Protein AF-A0A951EGE4-F1 (afdb_monomer_lite)

Structure (mmCIF, N/CA/C/O backbone):
data_AF-A0A951EGE4-F1
#
_entry.id   AF-A0A951EGE4-F1
#
loop_
_atom_site.group_PDB
_atom_site.id
_atom_site.type_symbol
_atom_site.label_atom_id
_atom_site.label_alt_id
_atom_site.label_comp_id
_atom_site.label_asym_id
_atom_site.label_entity_id
_atom_site.label_seq_id
_atom_site.pdbx_PDB_ins_code
_atom_site.Cartn_x
_atom_site.Cartn_y
_atom_site.Cartn_z
_atom_site.occupancy
_atom_site.B_iso_or_equiv
_atom_site.auth_seq_id
_atom_site.auth_comp_id
_atom_site.auth_asym_id
_atom_site.auth_atom_id
_atom_site.pdbx_PDB_model_num
ATOM 1 N N . MET A 1 1 ? -64.975 9.546 28.484 1.00 44.16 1 MET A N 1
ATOM 2 C CA . MET A 1 1 ? -63.840 8.674 28.117 1.00 44.16 1 MET A CA 1
ATOM 3 C C . MET A 1 1 ? -62.606 9.523 28.303 1.00 44.16 1 MET A C 1
ATOM 5 O O . MET A 1 1 ? -62.262 10.285 27.409 1.00 44.16 1 MET A O 1
ATOM 9 N N . ASP A 1 2 ? -62.050 9.488 29.508 1.00 43.28 2 ASP A N 1
ATOM 10 C CA . ASP A 1 2 ? -60.919 10.325 29.892 1.00 43.28 2 ASP A CA 1
ATOM 11 C C . ASP A 1 2 ? -59.629 9.651 29.428 1.00 43.28 2 ASP A C 1
ATOM 13 O O . ASP A 1 2 ? -59.314 8.528 29.822 1.00 43.28 2 ASP A O 1
ATOM 17 N N . PHE A 1 3 ? -58.932 10.312 28.507 1.00 53.84 3 PHE A N 1
ATOM 18 C CA . PHE A 1 3 ? -57.600 9.916 28.072 1.00 53.84 3 PHE A CA 1
ATOM 19 C C . PHE A 1 3 ? -56.605 10.414 29.121 1.00 53.84 3 PHE A C 1
ATOM 21 O O . PHE A 1 3 ? -56.273 11.599 29.160 1.00 53.84 3 PHE A O 1
ATOM 28 N N . ASP A 1 4 ? -56.161 9.504 29.985 1.00 55.12 4 ASP A N 1
ATOM 29 C CA . ASP A 1 4 ? -55.138 9.768 30.991 1.00 55.12 4 ASP A CA 1
ATOM 30 C C . ASP A 1 4 ? -53.777 9.877 30.282 1.00 55.12 4 ASP A C 1
ATOM 32 O O . ASP A 1 4 ? -53.119 8.886 29.952 1.00 55.12 4 ASP A O 1
ATOM 36 N N . GLY A 1 5 ? -53.414 11.111 29.927 1.00 56.88 5 GLY A N 1
ATOM 37 C CA . GLY A 1 5 ? -52.179 11.484 29.241 1.00 56.88 5 GLY A CA 1
ATOM 38 C C . GLY A 1 5 ? -50.963 11.365 30.153 1.00 56.88 5 GLY A C 1
ATOM 39 O O . GLY A 1 5 ? -50.268 12.351 30.393 1.00 56.88 5 GLY A O 1
ATOM 40 N N . GLY A 1 6 ? -50.703 10.159 30.659 1.00 51.31 6 GLY A N 1
ATOM 41 C CA . GLY A 1 6 ? -49.469 9.806 31.343 1.00 51.31 6 GLY A CA 1
ATOM 42 C C . GLY A 1 6 ? -48.305 9.939 30.371 1.00 51.31 6 GLY A C 1
ATOM 43 O O . GLY A 1 6 ? -47.960 8.993 29.666 1.00 51.31 6 GLY A O 1
ATOM 44 N N . GLY A 1 7 ? -47.731 11.141 30.301 1.00 57.81 7 GLY A N 1
ATOM 45 C CA . GLY A 1 7 ? -46.524 11.435 29.547 1.00 57.81 7 GLY A CA 1
ATOM 46 C C . GLY A 1 7 ? -45.389 10.574 30.076 1.00 57.81 7 GLY A C 1
ATOM 47 O O . GLY A 1 7 ? -44.695 10.957 31.014 1.00 57.81 7 GLY A O 1
ATOM 48 N N . ALA A 1 8 ? -45.217 9.393 29.485 1.00 61.75 8 ALA A N 1
ATOM 49 C CA . ALA A 1 8 ? -44.049 8.563 29.683 1.00 61.75 8 ALA A CA 1
ATOM 50 C C . ALA A 1 8 ? -42.847 9.366 29.181 1.00 61.75 8 ALA A C 1
ATOM 52 O O . ALA A 1 8 ? -42.551 9.405 27.987 1.00 61.75 8 ALA A O 1
ATOM 53 N N . VAL A 1 9 ? -42.192 10.076 30.100 1.00 65.88 9 VAL A N 1
ATOM 54 C CA . VAL A 1 9 ? -40.914 10.734 29.856 1.00 65.88 9 VAL A CA 1
ATOM 55 C C . VAL A 1 9 ? -39.929 9.613 29.564 1.00 65.88 9 VAL A C 1
ATOM 57 O O . VAL A 1 9 ? -39.403 8.979 30.476 1.00 65.88 9 VAL A O 1
ATOM 60 N N . ILE A 1 10 ? -39.738 9.311 28.279 1.00 66.81 10 ILE A N 1
ATOM 61 C CA . ILE A 1 10 ? -38.720 8.370 27.824 1.00 66.81 10 ILE A CA 1
ATOM 62 C C . ILE A 1 10 ? -37.392 8.950 28.303 1.00 66.81 10 ILE A C 1
ATOM 64 O O . ILE A 1 10 ? -36.941 9.986 27.807 1.00 66.81 10 ILE A O 1
ATOM 68 N N . ALA A 1 11 ? -36.814 8.329 29.331 1.00 68.56 11 ALA A N 1
ATOM 69 C CA . ALA A 1 11 ? -35.536 8.741 29.879 1.00 68.56 11 ALA A CA 1
ATOM 70 C C . ALA A 1 11 ? -34.526 8.801 28.730 1.00 68.56 11 ALA A C 1
ATOM 72 O O . ALA A 1 11 ? -34.364 7.835 27.981 1.00 68.56 11 ALA A O 1
ATOM 73 N N . ARG A 1 12 ? -33.882 9.961 28.560 1.00 64.62 12 ARG A N 1
ATOM 74 C CA . ARG A 1 12 ? -32.839 10.139 27.549 1.00 64.62 12 ARG A CA 1
ATOM 75 C C . ARG A 1 12 ? -31.788 9.048 27.792 1.00 64.62 12 ARG A C 1
ATOM 77 O O . ARG A 1 12 ? -31.286 8.980 28.918 1.00 64.62 12 ARG A O 1
ATOM 84 N N . PRO A 1 13 ? -31.466 8.195 26.804 1.00 66.62 13 PRO A N 1
ATOM 85 C CA . PRO A 1 13 ? -30.434 7.188 26.992 1.00 66.62 13 PRO A CA 1
ATOM 86 C C . PRO A 1 13 ? -29.142 7.910 27.380 1.00 66.62 13 PRO A C 1
ATOM 88 O O . PRO A 1 13 ? -28.719 8.844 26.694 1.00 66.62 13 PRO A O 1
ATOM 91 N N . GLN A 1 14 ? -28.559 7.539 28.521 1.00 60.72 14 GLN A N 1
ATOM 92 C CA . GLN A 1 14 ? -27.272 8.081 28.935 1.00 60.72 14 GLN A CA 1
ATOM 93 C C . GLN A 1 14 ? -26.228 7.616 27.924 1.00 60.72 14 GLN A C 1
ATOM 95 O O . GLN A 1 14 ? -25.870 6.442 27.882 1.00 60.72 14 GLN A O 1
ATOM 100 N N . SER A 1 15 ? -25.754 8.534 27.087 1.00 65.62 15 SER A N 1
ATOM 101 C CA . SER A 1 15 ? -24.612 8.282 26.220 1.00 65.62 15 SER A CA 1
ATOM 102 C C . SER A 1 15 ? -23.357 8.273 27.091 1.00 65.62 15 SER A C 1
ATOM 104 O O . SER A 1 15 ? -22.729 9.313 27.300 1.00 65.62 15 SER A O 1
ATOM 106 N N . SER A 1 16 ? -23.003 7.119 27.652 1.00 61.69 16 SER A N 1
ATOM 107 C CA . SER A 1 16 ? -21.675 6.934 28.227 1.00 61.69 16 SER A CA 1
ATOM 108 C C . SER A 1 16 ? -20.682 6.906 27.069 1.00 61.69 16 SER A C 1
ATOM 110 O O . SER A 1 16 ? -20.524 5.887 26.399 1.00 61.69 16 SER A O 1
ATOM 112 N N . ILE A 1 17 ? -20.053 8.047 26.789 1.00 60.38 17 ILE A N 1
ATOM 113 C CA . ILE A 1 17 ? -18.911 8.110 25.879 1.00 60.38 17 ILE A CA 1
ATOM 114 C C . ILE A 1 17 ? -17.778 7.369 26.587 1.00 60.38 17 ILE A C 1
ATOM 116 O O . ILE A 1 17 ? -17.170 7.886 27.523 1.00 60.38 17 ILE A O 1
ATOM 120 N N . ILE A 1 18 ? -17.551 6.119 26.188 1.00 59.47 18 ILE A N 1
ATOM 121 C CA . ILE A 1 18 ? -16.441 5.312 26.686 1.00 59.47 18 ILE A CA 1
ATOM 122 C C . ILE A 1 18 ? -15.167 5.888 26.060 1.00 59.47 18 ILE A C 1
ATOM 124 O O . ILE A 1 18 ? -14.819 5.575 24.923 1.00 59.47 18 ILE A O 1
ATOM 128 N N . CYS A 1 19 ? -14.487 6.767 26.797 1.00 59.88 19 CYS A N 1
ATOM 129 C CA . CYS A 1 19 ? -13.221 7.373 26.373 1.00 59.88 19 CYS A CA 1
ATOM 130 C C . CYS A 1 19 ? -12.068 6.355 26.274 1.00 59.88 19 CYS A C 1
ATOM 132 O O . CYS A 1 19 ? -11.090 6.621 25.583 1.00 59.88 19 CYS A O 1
ATOM 134 N N . ASP A 1 20 ? -12.217 5.181 26.895 1.00 58.38 20 ASP A N 1
ATOM 135 C CA . ASP A 1 20 ? -11.245 4.079 26.884 1.00 58.38 20 ASP A CA 1
ATOM 136 C C . ASP A 1 20 ? -11.597 2.984 25.868 1.00 58.38 20 ASP A C 1
ATOM 138 O O . ASP A 1 20 ? -11.274 1.808 26.061 1.00 58.38 20 ASP A O 1
ATOM 142 N N . ALA A 1 21 ? -12.292 3.337 24.779 1.00 62.84 21 ALA A N 1
ATOM 143 C CA . ALA A 1 21 ? -12.515 2.393 23.693 1.00 62.84 21 ALA A CA 1
ATOM 144 C C . ALA A 1 21 ? -11.155 1.786 23.283 1.00 62.84 21 ALA A C 1
ATOM 146 O O . ALA A 1 21 ? -10.182 2.533 23.154 1.00 62.84 21 ALA A O 1
ATOM 147 N N . PRO A 1 22 ? -11.038 0.456 23.109 1.00 69.12 22 PRO A N 1
ATOM 148 C CA . PRO A 1 22 ? -9.770 -0.208 22.819 1.00 69.12 22 PRO A CA 1
ATOM 149 C C . PRO A 1 22 ? -9.285 0.161 21.410 1.00 69.12 22 PRO A C 1
ATOM 151 O O . PRO A 1 22 ? -9.468 -0.561 20.430 1.00 69.12 22 PRO A O 1
ATOM 154 N N . VAL A 1 23 ? -8.667 1.334 21.300 1.00 77.19 23 VAL A N 1
ATOM 155 C CA . VAL A 1 23 ? -8.081 1.854 20.075 1.00 77.19 23 VAL A CA 1
ATOM 156 C C . VAL A 1 23 ? -6.741 1.157 19.878 1.00 77.19 23 VAL A C 1
ATOM 158 O O . VAL A 1 23 ? -5.834 1.288 20.696 1.00 77.19 23 VAL A O 1
ATOM 161 N N . ALA A 1 24 ? -6.604 0.417 18.774 1.00 84.31 24 ALA A N 1
ATOM 162 C CA . ALA A 1 24 ? -5.368 -0.297 18.460 1.00 84.31 24 ALA A CA 1
ATOM 163 C C . ALA A 1 24 ? -4.137 0.630 18.580 1.00 84.31 24 ALA A C 1
ATOM 165 O O . ALA A 1 24 ? -4.131 1.684 17.925 1.00 84.31 24 ALA A O 1
ATOM 166 N N . PRO A 1 25 ? -3.098 0.254 19.353 1.00 87.69 25 PRO A N 1
ATOM 167 C CA . PRO A 1 25 ? -1.905 1.073 19.534 1.00 87.69 25 PRO A CA 1
ATOM 168 C C . PRO A 1 25 ? -1.186 1.292 18.201 1.00 87.69 25 PRO A C 1
ATOM 170 O O . PRO A 1 25 ? -1.184 0.424 17.324 1.00 87.69 25 PRO A O 1
ATOM 173 N N . VAL A 1 26 ? -0.527 2.447 18.058 1.00 90.38 26 VAL A N 1
ATOM 174 C CA . VAL A 1 26 ? 0.147 2.869 16.813 1.00 90.38 26 VAL A CA 1
ATOM 175 C C . VAL A 1 26 ? 1.102 1.796 16.282 1.00 90.38 26 VAL A C 1
ATOM 177 O O . VAL A 1 26 ? 1.126 1.540 15.081 1.00 90.38 26 VAL A O 1
ATOM 180 N N . ARG A 1 27 ? 1.819 1.100 17.173 1.00 90.94 27 ARG A N 1
ATOM 181 C CA . ARG A 1 27 ? 2.740 0.013 16.813 1.00 90.94 27 ARG A CA 1
ATOM 182 C C . ARG A 1 27 ? 2.061 -1.090 15.991 1.00 90.94 27 ARG A C 1
ATOM 184 O O . ARG A 1 27 ? 2.568 -1.442 14.933 1.00 90.94 27 ARG A O 1
ATOM 191 N N . LEU A 1 28 ? 0.909 -1.596 16.440 1.00 91.50 28 LEU A N 1
ATOM 192 C CA . LEU A 1 28 ? 0.189 -2.664 15.733 1.00 91.50 28 LEU A CA 1
ATOM 193 C C . LEU A 1 28 ? -0.403 -2.168 14.410 1.00 91.50 28 LEU A C 1
ATOM 195 O O . LEU A 1 28 ? -0.474 -2.918 13.440 1.00 91.50 28 LEU A O 1
ATOM 199 N N . ARG A 1 29 ? -0.793 -0.888 14.338 1.00 91.94 29 ARG A N 1
ATOM 200 C CA . ARG A 1 29 ? -1.267 -0.279 13.086 1.00 91.94 29 ARG A CA 1
ATOM 201 C C . ARG A 1 29 ? -0.160 -0.212 12.036 1.00 91.94 29 ARG A C 1
ATOM 203 O O . ARG A 1 29 ? -0.418 -0.510 10.874 1.00 91.94 29 ARG A O 1
ATOM 210 N N . ILE A 1 30 ? 1.054 0.164 12.446 1.00 94.56 30 ILE A N 1
ATOM 211 C CA . ILE A 1 30 ? 2.230 0.196 11.567 1.00 94.56 30 ILE A CA 1
ATOM 212 C C . ILE A 1 30 ? 2.589 -1.220 11.115 1.00 94.56 30 ILE A C 1
ATOM 214 O O . ILE A 1 30 ? 2.844 -1.427 9.935 1.00 94.56 30 ILE A O 1
ATOM 218 N N . GLU A 1 31 ? 2.555 -2.197 12.022 1.00 95.00 31 GLU A N 1
ATOM 219 C CA . GLU A 1 31 ? 2.822 -3.602 11.703 1.00 95.00 31 GLU A CA 1
ATOM 220 C C . GLU A 1 31 ? 1.841 -4.144 10.654 1.00 95.00 31 GLU A C 1
ATOM 222 O O . GLU A 1 31 ? 2.259 -4.655 9.615 1.00 95.00 31 GLU A O 1
ATOM 227 N N . ALA A 1 32 ? 0.537 -3.932 10.855 1.00 93.81 32 ALA A N 1
ATOM 228 C CA . ALA A 1 32 ? -0.479 -4.300 9.874 1.00 93.81 32 ALA A CA 1
ATOM 229 C C . ALA A 1 32 ? -0.260 -3.602 8.519 1.00 93.81 32 ALA A C 1
ATOM 231 O O . ALA A 1 32 ? -0.337 -4.245 7.470 1.00 93.81 32 ALA A O 1
ATOM 232 N N . ALA A 1 33 ? 0.057 -2.302 8.531 1.00 93.00 33 ALA A N 1
ATOM 233 C CA . ALA A 1 33 ? 0.325 -1.535 7.316 1.00 93.00 33 ALA A CA 1
ATOM 234 C C . ALA A 1 33 ? 1.581 -2.022 6.577 1.00 93.00 33 ALA A C 1
ATOM 236 O O . ALA A 1 33 ? 1.585 -2.068 5.347 1.00 93.00 33 ALA A O 1
ATOM 237 N N . ALA A 1 34 ? 2.627 -2.417 7.303 1.00 95.75 34 ALA A N 1
ATOM 238 C CA . ALA A 1 34 ? 3.852 -2.956 6.727 1.00 95.75 34 ALA A CA 1
ATOM 239 C C . ALA A 1 34 ? 3.596 -4.300 6.034 1.00 95.75 34 ALA A C 1
ATOM 241 O O . ALA A 1 34 ? 4.038 -4.496 4.904 1.00 95.75 34 ALA A O 1
ATOM 242 N N . ILE A 1 35 ? 2.819 -5.190 6.663 1.00 95.31 35 ILE A N 1
ATOM 243 C CA . ILE A 1 35 ? 2.441 -6.483 6.073 1.00 95.31 35 ILE A CA 1
ATOM 244 C C . ILE A 1 35 ? 1.596 -6.276 4.812 1.00 95.31 35 ILE A C 1
ATOM 246 O O . ILE A 1 35 ? 1.886 -6.867 3.773 1.00 95.31 35 ILE A O 1
ATOM 250 N N . ASP A 1 36 ? 0.583 -5.407 4.868 1.00 94.94 36 ASP A N 1
ATOM 251 C CA . ASP A 1 36 ? -0.244 -5.099 3.696 1.00 94.94 36 ASP A CA 1
ATOM 252 C C . ASP A 1 36 ? 0.597 -4.487 2.559 1.00 94.94 36 ASP A C 1
ATOM 254 O O . ASP A 1 36 ? 0.438 -4.862 1.397 1.00 94.94 36 ASP A O 1
ATOM 258 N N . THR A 1 37 ? 1.547 -3.606 2.888 1.00 94.44 37 THR A N 1
ATOM 259 C CA . THR A 1 37 ? 2.478 -3.016 1.912 1.00 94.44 37 THR A CA 1
ATOM 260 C C . THR A 1 37 ? 3.389 -4.073 1.292 1.00 94.44 37 THR A C 1
ATOM 262 O O . THR A 1 37 ? 3.600 -4.052 0.083 1.00 94.44 37 THR A O 1
ATOM 265 N N . ALA A 1 38 ? 3.889 -5.028 2.079 1.00 96.06 38 ALA A N 1
ATOM 266 C CA . ALA A 1 38 ? 4.710 -6.123 1.574 1.00 96.06 38 ALA A CA 1
ATOM 267 C C . ALA A 1 38 ? 3.929 -7.016 0.597 1.00 96.06 38 ALA A C 1
ATOM 269 O O . ALA A 1 38 ? 4.445 -7.355 -0.465 1.00 96.06 38 ALA A O 1
ATOM 270 N N . ILE A 1 39 ? 2.667 -7.338 0.903 1.00 95.38 39 ILE A N 1
ATOM 271 C CA . ILE A 1 39 ? 1.794 -8.117 0.008 1.00 95.38 39 ILE A CA 1
ATOM 272 C C . ILE A 1 39 ? 1.578 -7.378 -1.316 1.00 95.38 39 ILE A C 1
ATOM 274 O O . ILE A 1 39 ? 1.700 -7.975 -2.386 1.00 95.38 39 ILE A O 1
ATOM 278 N N . ILE A 1 40 ? 1.294 -6.074 -1.256 1.00 95.00 40 ILE A N 1
ATOM 279 C CA . ILE A 1 40 ? 1.137 -5.240 -2.453 1.00 95.00 40 ILE A CA 1
ATOM 280 C C . ILE A 1 40 ? 2.440 -5.201 -3.258 1.00 95.00 40 ILE A C 1
ATOM 282 O O . ILE A 1 40 ? 2.409 -5.388 -4.473 1.00 95.00 40 ILE A O 1
ATOM 286 N N . ALA A 1 41 ? 3.584 -5.008 -2.596 1.00 94.50 41 ALA A N 1
ATOM 287 C CA . ALA A 1 41 ? 4.890 -4.974 -3.245 1.00 94.50 41 ALA A CA 1
ATOM 288 C C . ALA A 1 41 ? 5.199 -6.292 -3.963 1.00 94.50 41 ALA A C 1
ATOM 290 O O . ALA A 1 41 ? 5.637 -6.262 -5.109 1.00 94.50 41 ALA A O 1
ATOM 291 N N . VAL A 1 42 ? 4.901 -7.435 -3.338 1.00 95.06 42 VAL A N 1
ATOM 292 C CA . VAL A 1 42 ? 5.023 -8.758 -3.967 1.00 95.06 42 VAL A CA 1
ATOM 293 C C . VAL A 1 42 ? 4.104 -8.877 -5.189 1.00 95.06 42 VAL A C 1
ATOM 295 O O . VAL A 1 42 ? 4.528 -9.351 -6.237 1.00 95.06 42 VAL A O 1
ATOM 298 N N . GLY A 1 43 ? 2.861 -8.397 -5.111 1.00 92.69 43 GLY A N 1
ATOM 299 C CA . GLY A 1 43 ? 1.972 -8.349 -6.278 1.00 92.69 43 GLY A CA 1
ATOM 300 C C . GLY A 1 43 ? 2.550 -7.515 -7.429 1.00 92.69 43 GLY A C 1
ATOM 301 O O . GLY A 1 43 ? 2.540 -7.946 -8.582 1.00 92.69 43 GLY A O 1
ATOM 302 N N . CYS A 1 44 ? 3.124 -6.352 -7.116 1.00 91.75 44 CYS A N 1
ATOM 303 C CA . CYS A 1 44 ? 3.790 -5.500 -8.099 1.00 91.75 44 CYS A CA 1
ATOM 304 C C . CYS A 1 44 ? 5.040 -6.163 -8.695 1.00 91.75 44 CYS A C 1
ATOM 306 O O . CYS A 1 44 ? 5.255 -6.061 -9.901 1.00 91.75 44 CYS A O 1
ATOM 308 N N . THR A 1 45 ? 5.855 -6.868 -7.902 1.00 90.25 45 THR A N 1
ATOM 309 C CA . THR A 1 45 ? 7.025 -7.580 -8.440 1.00 90.25 45 THR A CA 1
ATOM 310 C C . THR A 1 45 ? 6.607 -8.715 -9.365 1.00 90.25 45 THR A C 1
ATOM 312 O O . THR A 1 45 ? 7.214 -8.863 -10.422 1.00 90.25 45 THR A O 1
ATOM 315 N N . PHE A 1 46 ? 5.534 -9.449 -9.052 1.00 93.56 46 PHE A N 1
ATOM 316 C CA . PHE A 1 46 ? 4.964 -10.441 -9.970 1.00 93.56 46 PHE A CA 1
ATOM 317 C C . PHE A 1 46 ? 4.494 -9.818 -11.287 1.00 93.56 46 PHE A C 1
ATOM 319 O O . PHE A 1 46 ? 4.725 -10.400 -12.344 1.00 93.56 46 PHE A O 1
ATOM 326 N N . ALA A 1 47 ? 3.890 -8.628 -11.251 1.00 88.81 47 ALA A N 1
ATOM 327 C CA . ALA A 1 47 ? 3.489 -7.915 -12.464 1.00 88.81 47 ALA A CA 1
ATOM 328 C C . ALA A 1 47 ? 4.691 -7.440 -13.304 1.00 88.81 47 ALA A C 1
ATOM 330 O O . ALA A 1 47 ? 4.615 -7.406 -14.531 1.00 88.81 47 ALA A O 1
ATOM 331 N N . LEU A 1 48 ? 5.809 -7.094 -12.658 1.00 88.06 48 LEU A N 1
ATOM 332 C CA . LEU A 1 48 ? 7.045 -6.670 -13.326 1.00 88.06 48 LEU A CA 1
ATOM 333 C C . LEU A 1 48 ? 7.910 -7.846 -13.804 1.00 88.06 48 LEU A C 1
ATOM 335 O O . LEU A 1 48 ? 8.703 -7.682 -14.730 1.00 88.06 48 LEU A O 1
ATOM 339 N N . LEU A 1 49 ? 7.750 -9.033 -13.215 1.00 91.06 49 LEU A N 1
ATOM 340 C CA . LEU A 1 49 ? 8.570 -10.213 -13.489 1.00 91.06 49 LEU A CA 1
ATOM 341 C C . LEU A 1 49 ? 8.662 -10.584 -14.984 1.00 91.06 49 LEU A C 1
ATOM 343 O O . LEU A 1 49 ? 9.776 -10.834 -15.441 1.00 91.06 49 LEU A O 1
ATOM 347 N N . PRO A 1 50 ? 7.579 -10.569 -15.789 1.00 88.81 50 PRO A N 1
ATOM 348 C CA . PRO A 1 50 ? 7.668 -10.877 -17.217 1.00 88.81 50 PRO A CA 1
ATOM 349 C C . PRO A 1 50 ? 8.563 -9.900 -17.982 1.00 88.81 50 PRO A C 1
ATOM 351 O O . PRO A 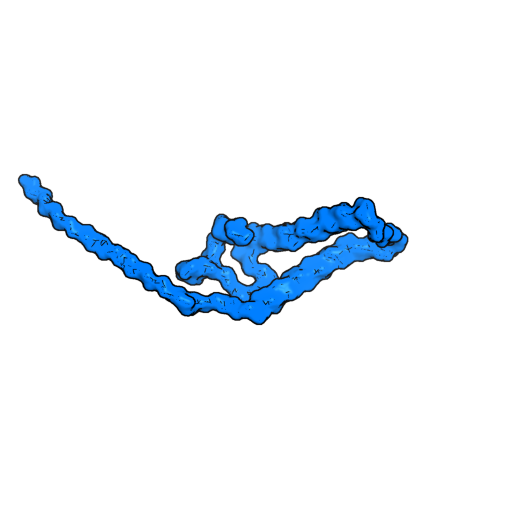1 50 ? 9.306 -10.313 -18.866 1.00 88.81 50 PRO A O 1
ATOM 354 N N . PHE A 1 51 ? 8.536 -8.615 -17.618 1.00 86.00 51 PHE A N 1
ATOM 355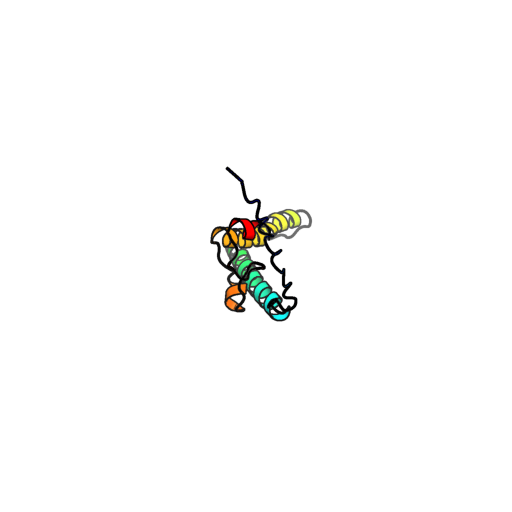 C CA . PHE A 1 51 ? 9.382 -7.594 -18.238 1.00 86.00 51 PHE A CA 1
ATOM 356 C C . PHE A 1 51 ? 10.857 -7.810 -17.893 1.00 86.00 51 PHE A C 1
ATOM 358 O O . PHE A 1 51 ? 11.717 -7.655 -18.759 1.00 86.00 51 PHE A O 1
ATOM 365 N N . LEU A 1 52 ? 11.137 -8.227 -16.653 1.00 85.44 52 LEU A N 1
ATOM 366 C CA . LEU A 1 52 ? 12.486 -8.581 -16.212 1.00 85.44 52 LEU A CA 1
ATOM 367 C C . LEU A 1 52 ? 13.012 -9.820 -16.951 1.00 85.44 52 LEU A C 1
ATOM 369 O O . LEU A 1 52 ? 14.141 -9.810 -17.431 1.00 85.44 52 LEU A O 1
ATOM 373 N N . LEU A 1 53 ? 12.188 -10.863 -17.101 1.00 90.88 53 LEU A N 1
ATOM 374 C CA . LEU A 1 53 ? 12.560 -12.091 -17.817 1.00 90.88 53 LEU A CA 1
ATOM 375 C C . LEU A 1 53 ? 12.729 -11.864 -19.327 1.00 90.88 53 LEU A C 1
ATOM 377 O O . LEU A 1 53 ? 13.635 -12.422 -19.945 1.00 90.88 53 LEU A O 1
ATOM 381 N N . ALA A 1 54 ? 11.900 -11.006 -19.922 1.00 90.25 54 ALA A N 1
ATOM 382 C CA . ALA A 1 54 ? 11.980 -10.643 -21.334 1.00 90.25 54 ALA A CA 1
ATOM 383 C C . ALA A 1 54 ? 13.161 -9.708 -21.663 1.00 90.25 54 ALA A C 1
ATOM 385 O O . ALA A 1 54 ? 13.297 -9.304 -22.816 1.00 90.25 54 ALA A O 1
ATOM 386 N N . HIS A 1 55 ? 13.989 -9.340 -20.672 1.00 82.38 55 HIS A N 1
ATOM 387 C CA . HIS A 1 55 ? 15.048 -8.331 -20.802 1.00 82.38 55 HIS A CA 1
ATOM 388 C C . HIS A 1 55 ? 14.523 -7.016 -21.402 1.00 82.38 55 HIS A C 1
ATOM 390 O O . HIS A 1 55 ? 15.247 -6.279 -22.076 1.00 82.38 55 HIS A O 1
ATOM 396 N N . ALA A 1 56 ? 13.240 -6.722 -21.171 1.00 78.62 56 ALA A N 1
ATOM 397 C CA . ALA A 1 56 ? 12.617 -5.517 -21.674 1.00 78.62 56 ALA A CA 1
ATOM 398 C C . ALA A 1 56 ? 13.242 -4.327 -20.939 1.00 78.62 56 ALA A C 1
ATOM 400 O O . ALA A 1 56 ? 13.295 -4.324 -19.704 1.00 78.62 56 ALA A O 1
ATOM 401 N N . PRO A 1 57 ? 13.724 -3.301 -21.654 1.00 76.62 57 PRO A N 1
ATOM 402 C CA . PRO A 1 57 ? 14.404 -2.214 -20.992 1.00 76.62 57 PRO A CA 1
ATOM 403 C C . PRO A 1 57 ? 13.383 -1.337 -20.260 1.00 76.62 57 PRO A C 1
ATOM 405 O O . PRO A 1 57 ? 12.644 -0.548 -20.856 1.00 76.62 57 PRO A O 1
ATOM 408 N N . LEU A 1 58 ? 13.352 -1.472 -18.935 1.00 74.38 58 LEU A N 1
ATOM 409 C CA . LEU A 1 58 ? 12.577 -0.630 -18.029 1.00 74.38 58 LEU A CA 1
ATOM 410 C C . LEU A 1 58 ? 13.269 0.732 -17.883 1.00 74.38 58 LEU A C 1
ATOM 412 O O . LEU A 1 58 ? 13.843 1.056 -16.847 1.00 74.38 58 LEU A O 1
ATOM 416 N N . PHE A 1 59 ? 13.261 1.536 -18.947 1.00 78.56 59 PHE A N 1
ATOM 417 C CA . PHE A 1 59 ? 13.790 2.896 -18.877 1.00 78.56 59 PHE A CA 1
ATOM 418 C C . PHE A 1 59 ? 12.846 3.771 -18.055 1.00 78.56 59 PHE A C 1
ATOM 420 O O . PHE A 1 59 ? 11.759 4.145 -18.512 1.00 78.56 59 PHE A O 1
ATOM 427 N N . LEU A 1 60 ? 13.280 4.108 -16.844 1.00 78.81 60 LEU A N 1
ATOM 428 C CA . LEU A 1 60 ? 12.586 5.040 -15.973 1.00 78.81 60 LEU A CA 1
ATOM 429 C C . LEU A 1 60 ? 12.984 6.474 -16.344 1.00 78.81 60 LEU A C 1
ATOM 431 O O . LEU A 1 60 ? 13.868 7.077 -15.746 1.00 78.81 60 LEU A O 1
ATOM 435 N N . ASP A 1 61 ? 12.347 6.993 -17.388 1.00 86.44 61 ASP A N 1
ATOM 436 C CA . ASP A 1 61 ? 12.492 8.383 -17.825 1.00 86.44 61 ASP A CA 1
ATOM 437 C C . ASP A 1 61 ? 11.455 9.277 -17.120 1.00 86.44 61 ASP A C 1
ATOM 439 O O . ASP A 1 61 ? 10.372 8.810 -16.757 1.00 86.44 61 ASP A O 1
ATOM 443 N N . ARG A 1 62 ? 11.730 10.579 -16.971 1.00 87.62 62 ARG A N 1
ATOM 444 C CA . ARG A 1 62 ? 10.809 11.569 -16.381 1.00 87.62 62 ARG A CA 1
ATOM 445 C C . ARG A 1 62 ? 9.452 11.578 -17.091 1.00 87.62 62 ARG A C 1
ATOM 447 O O . ARG A 1 62 ? 8.430 11.782 -16.442 1.00 87.62 62 ARG A O 1
ATOM 454 N N . HIS A 1 63 ? 9.430 11.293 -18.392 1.00 88.25 63 HIS A N 1
ATOM 455 C CA . HIS A 1 63 ? 8.201 11.170 -19.181 1.00 88.25 63 HIS A CA 1
ATOM 456 C C . HIS A 1 63 ? 7.433 9.863 -18.932 1.00 88.25 63 HIS A C 1
ATOM 458 O O . HIS A 1 63 ? 6.218 9.828 -19.100 1.00 88.25 63 HIS A O 1
ATOM 464 N N . ARG A 1 64 ? 8.116 8.789 -18.518 1.00 84.88 64 ARG A N 1
ATOM 465 C CA . ARG A 1 64 ? 7.531 7.453 -18.290 1.00 84.88 64 ARG A CA 1
ATOM 466 C C . ARG A 1 64 ? 7.144 7.218 -16.831 1.00 84.88 64 ARG A C 1
ATOM 468 O O . ARG A 1 64 ? 6.211 6.469 -16.557 1.00 84.88 64 ARG A O 1
ATOM 475 N N . LEU A 1 65 ? 7.810 7.903 -15.904 1.00 88.44 65 LEU A N 1
ATOM 476 C CA . LEU A 1 65 ? 7.518 7.897 -14.473 1.00 88.44 65 LEU A CA 1
ATOM 477 C C . LEU A 1 65 ? 6.031 8.126 -14.137 1.00 88.44 65 LEU A C 1
ATOM 479 O O . LEU A 1 65 ? 5.515 7.350 -13.332 1.00 88.44 65 LEU A O 1
ATOM 483 N N . PRO A 1 66 ? 5.293 9.084 -14.743 1.00 90.44 66 PRO A N 1
ATOM 484 C CA . PRO A 1 66 ? 3.867 9.238 -14.454 1.00 90.44 66 PRO A CA 1
ATOM 485 C C . PRO A 1 66 ? 3.029 8.027 -14.879 1.00 90.44 66 PRO A C 1
ATOM 487 O O . PRO A 1 66 ? 2.066 7.704 -14.195 1.00 90.44 66 PRO A O 1
ATOM 490 N N . PHE A 1 67 ? 3.399 7.317 -15.948 1.00 90.06 67 PHE A N 1
ATOM 491 C CA . PHE A 1 67 ? 2.684 6.110 -16.373 1.00 90.06 67 PHE A CA 1
ATOM 492 C C . PHE A 1 67 ? 2.919 4.947 -15.408 1.00 90.06 67 PHE A C 1
ATOM 494 O O . PHE A 1 67 ? 1.974 4.252 -15.044 1.00 90.06 67 PHE A O 1
ATOM 501 N N . PHE A 1 68 ? 4.154 4.773 -14.930 1.00 87.50 68 PHE A N 1
ATOM 502 C CA . PHE A 1 68 ? 4.446 3.798 -13.876 1.00 87.50 68 PHE A CA 1
ATOM 503 C C . PHE A 1 68 ? 3.737 4.150 -12.566 1.00 87.50 68 PHE A C 1
ATOM 505 O O . PHE A 1 68 ? 3.149 3.276 -11.932 1.00 87.50 68 PHE A O 1
ATOM 512 N N . ALA A 1 69 ? 3.731 5.428 -12.180 1.00 89.44 69 ALA A N 1
ATOM 513 C CA . ALA A 1 69 ? 2.997 5.888 -11.008 1.00 89.44 69 ALA A CA 1
ATOM 514 C C . ALA A 1 69 ? 1.495 5.614 -11.163 1.00 89.44 69 ALA A C 1
ATOM 516 O O . ALA A 1 69 ? 0.888 5.057 -10.256 1.00 89.44 69 ALA A O 1
ATOM 517 N N . LEU A 1 70 ? 0.912 5.916 -12.326 1.00 91.94 70 LEU A N 1
ATOM 518 C CA . LEU A 1 70 ? -0.492 5.642 -12.623 1.00 91.94 70 LEU A CA 1
ATOM 519 C C . LEU A 1 70 ? -0.818 4.142 -12.610 1.00 91.94 70 LEU A C 1
ATOM 521 O O . LEU A 1 70 ? -1.932 3.778 -12.254 1.00 91.94 70 LEU A O 1
ATOM 525 N N . ALA A 1 71 ? 0.134 3.274 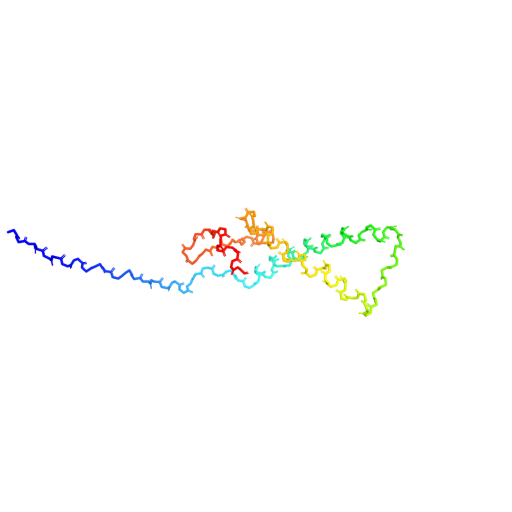-12.954 1.00 89.25 71 ALA A N 1
ATOM 526 C CA . ALA A 1 71 ? -0.044 1.827 -12.873 1.00 89.25 71 ALA A CA 1
ATOM 527 C C . ALA A 1 71 ? 0.036 1.294 -11.429 1.00 89.25 71 ALA A C 1
ATOM 529 O O . ALA A 1 71 ? -0.717 0.394 -11.067 1.00 89.25 71 ALA A O 1
ATOM 530 N N . VAL A 1 72 ? 0.924 1.845 -10.590 1.00 90.31 72 VAL A N 1
ATOM 531 C CA . VAL A 1 72 ? 1.198 1.332 -9.231 1.00 90.31 72 VAL A CA 1
ATOM 532 C C . VAL A 1 72 ? 0.315 1.974 -8.154 1.00 90.31 72 VAL A C 1
ATOM 534 O O . VAL A 1 72 ? -0.176 1.280 -7.266 1.00 90.31 72 VAL A O 1
ATOM 537 N N . LEU A 1 73 ? 0.066 3.285 -8.225 1.00 92.31 73 LEU A N 1
ATOM 538 C CA . LEU A 1 73 ? -0.756 4.030 -7.261 1.00 92.31 73 LEU A CA 1
ATOM 539 C C . LEU A 1 73 ? -2.188 3.503 -7.056 1.00 92.31 73 LEU A C 1
ATOM 541 O O . LEU A 1 73 ? -2.667 3.581 -5.923 1.00 92.31 73 LEU A O 1
ATOM 545 N N . PRO A 1 74 ? -2.904 2.968 -8.064 1.00 94.06 74 PRO A N 1
ATOM 546 C CA . PRO A 1 74 ? -4.229 2.403 -7.831 1.00 94.06 74 PRO A CA 1
ATOM 547 C C . PRO A 1 74 ? -4.187 1.035 -7.137 1.00 94.06 74 PRO A C 1
ATOM 549 O O . PRO A 1 74 ? -5.207 0.614 -6.596 1.00 94.06 74 PRO A O 1
ATOM 552 N N . VAL A 1 75 ? -3.045 0.339 -7.091 1.00 94.19 75 VAL A N 1
ATOM 553 C CA . VAL A 1 75 ? -2.959 -1.019 -6.520 1.00 94.19 75 VAL A CA 1
ATOM 554 C C . VAL A 1 75 ? -3.325 -1.053 -5.027 1.00 94.19 75 VAL 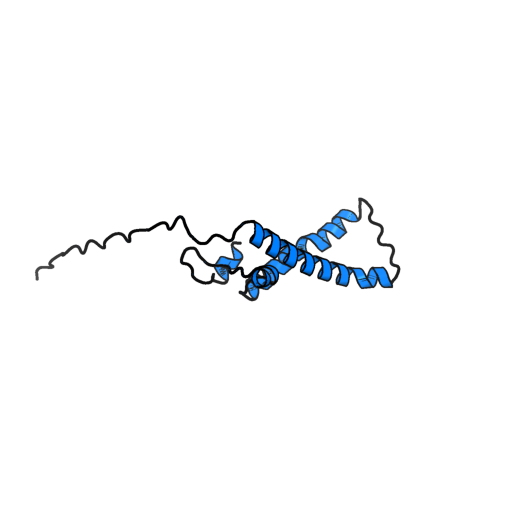A C 1
ATOM 556 O O . VAL A 1 75 ? -4.162 -1.876 -4.655 1.00 94.19 75 VAL A O 1
ATOM 559 N N . PRO A 1 76 ? -2.818 -0.157 -4.153 1.00 92.25 76 PRO A N 1
ATOM 560 C CA . PRO A 1 76 ? -3.267 -0.090 -2.762 1.00 92.25 76 PRO A CA 1
ATOM 561 C C . PRO A 1 76 ? -4.764 0.205 -2.608 1.00 92.25 76 PRO A C 1
ATOM 563 O O . PRO A 1 76 ? -5.399 -0.317 -1.690 1.00 92.25 76 PRO A O 1
ATOM 566 N N . LEU A 1 77 ? -5.337 1.028 -3.494 1.00 91.62 77 LEU A N 1
ATOM 567 C CA . LEU A 1 77 ? -6.772 1.325 -3.500 1.00 91.62 77 LEU A CA 1
ATOM 568 C C . LEU A 1 77 ? -7.583 0.081 -3.868 1.00 91.62 77 LEU A C 1
ATOM 570 O O . LEU A 1 77 ? -8.499 -0.282 -3.136 1.00 91.62 77 LEU A O 1
ATOM 574 N N . LEU A 1 78 ? -7.203 -0.617 -4.940 1.00 93.00 78 LEU A N 1
ATOM 575 C CA . LEU A 1 78 ? -7.810 -1.886 -5.343 1.00 93.00 78 LEU A CA 1
ATOM 576 C C . LEU A 1 78 ? -7.686 -2.954 -4.257 1.00 93.00 78 LEU A C 1
ATOM 578 O O . LEU A 1 78 ? -8.660 -3.644 -3.971 1.00 93.00 78 LEU A O 1
ATOM 582 N N . TYR A 1 79 ? -6.524 -3.060 -3.610 1.00 92.75 79 TYR A N 1
ATOM 583 C CA . TYR A 1 79 ? -6.318 -3.980 -2.494 1.00 92.75 79 TYR A CA 1
ATOM 584 C C . TYR A 1 79 ? -7.282 -3.679 -1.343 1.00 92.75 79 TYR A C 1
ATOM 586 O O . TYR A 1 79 ? -7.955 -4.581 -0.846 1.00 92.75 79 TYR A O 1
ATOM 594 N N . LYS A 1 80 ? -7.410 -2.407 -0.943 1.00 89.94 80 LYS A N 1
ATOM 595 C CA . LYS A 1 80 ? -8.380 -2.002 0.084 1.00 89.94 80 LYS A CA 1
ATOM 596 C C . LYS A 1 80 ? -9.814 -2.322 -0.340 1.00 89.94 80 LYS A C 1
ATOM 598 O O . LYS A 1 80 ? -10.537 -2.925 0.448 1.00 89.94 80 LYS A O 1
ATOM 603 N N . LEU A 1 81 ? -10.203 -1.971 -1.568 1.00 90.44 81 LEU A N 1
ATOM 604 C CA . LEU A 1 81 ? -11.543 -2.232 -2.105 1.00 90.44 81 LEU A CA 1
ATOM 605 C C . LEU A 1 81 ? -11.866 -3.730 -2.160 1.00 90.44 81 LEU A C 1
ATOM 607 O O . LEU A 1 81 ? -12.974 -4.142 -1.833 1.00 90.44 81 LEU A O 1
ATOM 611 N N . LEU A 1 82 ? -10.896 -4.575 -2.504 1.00 92.62 82 LEU A N 1
ATOM 612 C CA . LEU A 1 82 ? -11.073 -6.024 -2.482 1.00 92.62 82 LEU A CA 1
ATOM 613 C C . LEU A 1 82 ? -11.500 -6.503 -1.088 1.00 92.62 82 LEU A C 1
ATOM 615 O O . LEU A 1 82 ? -12.463 -7.257 -0.957 1.00 92.62 82 LEU A O 1
ATOM 619 N N . TRP A 1 83 ? -10.845 -6.017 -0.032 1.00 90.00 83 TRP A N 1
ATOM 620 C CA . TRP A 1 83 ? -11.204 -6.378 1.341 1.00 90.00 83 TRP A CA 1
ATOM 621 C C . TRP A 1 83 ? -12.525 -5.757 1.810 1.00 90.00 83 TRP A C 1
ATOM 623 O O . TRP A 1 83 ? -13.247 -6.401 2.579 1.00 90.00 83 TRP A O 1
ATOM 633 N N . THR A 1 84 ? -12.898 -4.565 1.325 1.00 88.06 84 THR A N 1
ATOM 634 C CA . THR A 1 84 ? -14.224 -3.995 1.619 1.00 88.06 84 THR A CA 1
ATOM 635 C C . THR A 1 84 ? -15.344 -4.820 0.983 1.00 88.06 84 THR A C 1
ATOM 637 O O . THR A 1 84 ? -16.326 -5.111 1.668 1.00 88.06 84 THR A O 1
ATOM 640 N N . PHE A 1 85 ? -15.178 -5.295 -0.258 1.00 87.75 85 PHE A N 1
ATOM 641 C CA . PHE A 1 85 ? -16.151 -6.170 -0.927 1.00 87.75 85 PHE A CA 1
ATOM 642 C C . PHE A 1 85 ? -16.266 -7.548 -0.272 1.00 87.75 85 PHE A C 1
ATOM 644 O O . PHE A 1 85 ? -17.374 -8.047 -0.068 1.00 87.75 85 PHE A O 1
ATOM 651 N N . VAL A 1 86 ? -15.1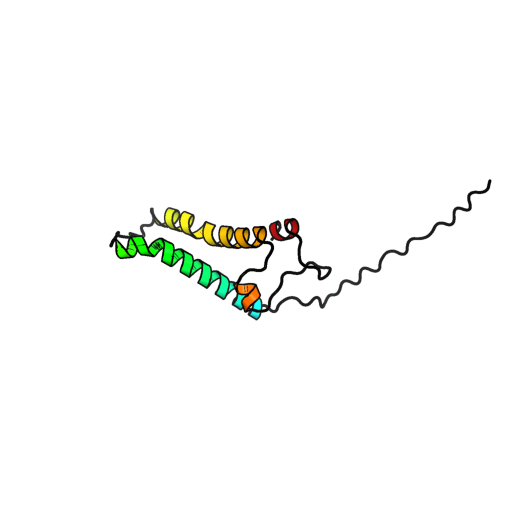32 -8.146 0.108 1.00 89.81 86 VAL A N 1
ATOM 652 C CA . VAL A 1 86 ? -15.106 -9.416 0.855 1.00 89.81 86 VAL A CA 1
ATOM 653 C C . VAL A 1 86 ? -15.740 -9.250 2.245 1.00 89.81 86 VAL A C 1
ATOM 655 O O . VAL A 1 86 ? -16.226 -10.221 2.827 1.00 89.81 86 VAL A O 1
ATOM 658 N N . GLY A 1 87 ? -15.775 -8.025 2.780 1.00 84.62 87 GLY A N 1
ATOM 659 C CA . GLY A 1 87 ? -16.334 -7.726 4.097 1.00 84.62 87 GLY A CA 1
ATOM 660 C C . GLY A 1 87 ? -15.484 -8.284 5.237 1.00 84.62 87 GLY A C 1
ATOM 661 O O . GLY A 1 87 ? -16.009 -8.592 6.305 1.00 84.62 87 GLY A O 1
ATOM 662 N N . ARG A 1 88 ? -14.178 -8.455 5.006 1.00 87.38 88 ARG A N 1
ATOM 663 C CA . ARG A 1 88 ? -13.217 -8.980 5.985 1.00 87.38 88 ARG A CA 1
ATOM 664 C C . ARG A 1 88 ? -12.090 -7.986 6.222 1.00 87.38 88 ARG A C 1
ATOM 666 O O . ARG A 1 88 ? -11.914 -7.026 5.476 1.00 87.38 88 ARG A O 1
ATOM 673 N N . ASP A 1 89 ? -11.346 -8.218 7.293 1.00 90.56 89 ASP A N 1
ATOM 674 C CA . ASP A 1 89 ? -10.164 -7.426 7.616 1.00 90.56 89 ASP A CA 1
ATOM 675 C C . ASP A 1 89 ? -9.000 -7.813 6.697 1.00 90.56 89 ASP A C 1
ATOM 677 O O . ASP A 1 89 ? -8.909 -8.961 6.242 1.00 90.56 89 ASP A O 1
ATOM 681 N N . THR A 1 90 ? -8.116 -6.850 6.418 1.00 92.50 90 THR A N 1
ATOM 682 C CA . THR A 1 90 ? -6.954 -7.081 5.552 1.00 92.50 90 THR A CA 1
ATOM 683 C C . THR A 1 90 ? -6.050 -8.157 6.147 1.00 92.50 90 THR A C 1
ATOM 685 O O . THR A 1 90 ? -6.104 -8.468 7.342 1.00 92.50 90 THR A O 1
ATOM 688 N N . THR A 1 91 ? -5.209 -8.770 5.319 1.00 93.31 91 THR A N 1
ATOM 689 C CA . THR A 1 91 ? -4.263 -9.779 5.810 1.00 93.31 91 THR A CA 1
ATOM 690 C C . THR A 1 91 ? -3.331 -9.201 6.873 1.00 93.31 91 THR A C 1
ATOM 692 O O . THR A 1 91 ? -3.173 -9.834 7.913 1.00 93.31 91 THR A O 1
ATOM 695 N N . GLY A 1 92 ? -2.813 -7.982 6.691 1.00 93.06 92 GLY A N 1
ATOM 696 C CA . GLY A 1 92 ? -1.985 -7.316 7.694 1.00 93.06 92 GLY A CA 1
ATOM 697 C C . GLY A 1 92 ? -2.700 -7.112 9.026 1.00 93.06 92 GLY A C 1
ATOM 698 O O . GLY A 1 92 ? -2.131 -7.400 10.076 1.00 93.06 92 GLY A O 1
ATOM 699 N N . MET A 1 93 ? -3.974 -6.708 9.002 1.00 92.56 93 MET A N 1
ATOM 700 C CA . MET A 1 93 ? -4.777 -6.595 10.224 1.00 92.56 93 MET A CA 1
ATOM 701 C C . MET A 1 93 ? -4.945 -7.947 10.922 1.00 92.56 93 MET A C 1
ATOM 703 O O . MET A 1 93 ? -4.713 -8.038 12.123 1.00 92.56 93 MET A O 1
ATOM 707 N N . ARG A 1 94 ? -5.273 -9.010 10.178 1.00 92.12 94 ARG A N 1
ATOM 708 C CA . ARG A 1 94 ? -5.432 -10.359 10.747 1.00 92.12 94 ARG A CA 1
ATOM 709 C C . ARG A 1 94 ? -4.134 -10.891 11.355 1.00 92.12 94 ARG A C 1
ATOM 711 O O . ARG A 1 94 ? -4.180 -11.488 12.425 1.00 92.12 94 ARG A O 1
ATOM 718 N N . CYS A 1 95 ? -2.993 -10.650 10.709 1.00 91.75 95 CYS A N 1
ATOM 719 C CA . CYS A 1 95 ? -1.680 -11.039 11.223 1.00 91.75 95 CYS A CA 1
ATOM 720 C C . CYS A 1 95 ? -1.304 -10.276 12.502 1.00 91.75 95 CYS A C 1
ATOM 722 O O . CYS A 1 95 ? -0.773 -10.879 13.426 1.00 91.75 95 CYS A O 1
ATOM 724 N N . ALA A 1 96 ? -1.633 -8.985 12.585 1.00 91.69 96 ALA A N 1
ATOM 725 C CA . ALA A 1 96 ? -1.378 -8.155 13.764 1.00 91.69 96 ALA A CA 1
ATOM 726 C C . ALA A 1 96 ? -2.431 -8.321 14.886 1.00 91.69 96 ALA A C 1
ATOM 728 O O . ALA A 1 96 ? -2.422 -7.562 15.855 1.00 91.69 96 ALA A O 1
ATOM 729 N N . GLY A 1 97 ? -3.376 -9.263 14.751 1.00 89.06 97 GLY A N 1
ATOM 730 C CA . GLY A 1 97 ? -4.460 -9.471 15.719 1.00 89.06 97 GLY A CA 1
ATOM 731 C C . GLY A 1 97 ? -5.473 -8.320 15.784 1.00 89.06 97 GLY A C 1
ATOM 732 O O . GLY A 1 97 ? -6.184 -8.174 16.775 1.00 89.06 97 GLY A O 1
ATOM 733 N N . LEU A 1 98 ? -5.540 -7.487 14.743 1.00 90.06 98 LEU A N 1
ATOM 734 C CA . LEU A 1 98 ? -6.432 -6.338 14.655 1.00 90.06 98 LEU A CA 1
ATOM 735 C C . LEU A 1 98 ? -7.748 -6.701 13.969 1.00 90.06 98 LEU A C 1
ATOM 737 O O . LEU A 1 98 ? -7.781 -7.431 12.977 1.00 90.06 98 LEU A O 1
ATOM 741 N N . ARG A 1 99 ? -8.833 -6.103 14.459 1.00 88.81 99 ARG A N 1
ATOM 742 C CA . ARG A 1 99 ? -10.175 -6.201 13.881 1.00 88.81 99 ARG A CA 1
ATOM 743 C C . ARG A 1 99 ? -10.787 -4.813 13.758 1.00 88.81 99 ARG A C 1
ATOM 745 O O . ARG A 1 99 ? -10.592 -3.973 14.634 1.00 88.81 99 ARG A O 1
ATOM 752 N N . LEU A 1 100 ? -11.528 -4.578 12.677 1.00 86.12 100 LEU A N 1
ATOM 753 C CA . LEU A 1 100 ? -12.346 -3.374 12.555 1.00 86.12 100 LEU A CA 1
ATOM 754 C C . LEU A 1 100 ? -13.642 -3.571 13.352 1.00 86.12 100 LEU A C 1
ATOM 756 O O . LEU A 1 100 ? -14.328 -4.576 13.160 1.00 86.12 100 LEU A O 1
ATOM 760 N N . ILE A 1 101 ? -13.962 -2.621 14.225 1.00 86.12 101 ILE A N 1
ATOM 761 C CA . ILE A 1 101 ? -15.205 -2.561 14.999 1.00 86.12 101 ILE A CA 1
ATOM 762 C C . ILE A 1 101 ? -15.816 -1.166 14.847 1.00 86.12 101 ILE A C 1
ATOM 764 O O . ILE A 1 101 ? -15.083 -0.196 14.652 1.00 86.12 101 ILE A O 1
ATOM 768 N N . ASP A 1 102 ? -17.140 -1.091 14.888 1.00 82.69 102 ASP A N 1
ATOM 769 C CA . ASP A 1 102 ? -17.884 0.164 14.987 1.00 82.69 102 ASP A CA 1
ATOM 770 C C . ASP A 1 102 ? -17.767 0.747 16.409 1.00 82.69 102 ASP A C 1
ATOM 772 O O . ASP A 1 102 ? -17.258 0.083 17.317 1.00 82.69 102 ASP A O 1
ATOM 776 N N . PHE A 1 103 ? -18.258 1.967 16.628 1.00 78.69 103 PHE A N 1
ATOM 777 C CA . PHE A 1 103 ? -18.266 2.608 17.949 1.00 78.69 103 PHE A CA 1
ATOM 778 C C . PHE A 1 103 ? -19.058 1.811 18.995 1.00 78.69 103 PHE A C 1
ATOM 780 O O . PHE A 1 103 ? -18.705 1.828 20.172 1.00 78.69 103 PHE A O 1
ATOM 787 N N . ASP A 1 104 ? -20.051 1.038 18.551 1.00 79.62 104 ASP A N 1
ATOM 788 C CA . ASP A 1 104 ? -20.834 0.128 19.394 1.00 79.62 104 ASP A CA 1
ATOM 789 C C . ASP A 1 104 ? -20.134 -1.227 19.644 1.00 79.62 104 ASP A C 1
ATOM 791 O O . ASP A 1 104 ? -20.710 -2.132 20.245 1.00 79.62 104 ASP A O 1
ATOM 795 N N . GLY A 1 105 ? -18.907 -1.425 19.142 1.00 75.88 105 GLY A N 1
ATOM 796 C CA . GLY A 1 105 ? -18.140 -2.671 19.287 1.00 75.88 105 GLY A CA 1
ATOM 797 C C . GLY A 1 105 ? -18.533 -3.793 18.316 1.00 75.88 105 GLY A C 1
ATOM 798 O O . GLY A 1 105 ? -17.914 -4.860 18.311 1.00 75.88 105 GLY A O 1
ATOM 799 N N . ASN A 1 106 ? -19.526 -3.558 17.457 1.00 82.38 106 ASN A N 1
ATOM 800 C CA . ASN A 1 106 ? -19.999 -4.519 16.461 1.00 82.38 106 ASN A CA 1
ATOM 801 C C . ASN A 1 106 ? -19.075 -4.579 15.229 1.00 82.38 106 ASN A C 1
ATOM 803 O O . ASN A 1 106 ? -18.430 -3.586 14.890 1.00 82.38 106 ASN A O 1
ATOM 807 N N . PRO A 1 107 ? -19.000 -5.716 14.509 1.00 82.00 107 PRO A N 1
ATOM 808 C CA . PRO A 1 107 ? -18.278 -5.769 13.243 1.00 82.00 107 PRO A CA 1
ATOM 809 C C . PRO A 1 107 ? -18.940 -4.828 12.215 1.00 82.00 107 PRO A C 1
ATOM 811 O O . PRO A 1 107 ? -20.161 -4.867 12.050 1.00 82.00 107 PRO A O 1
ATOM 814 N N . PRO A 1 108 ? -18.163 -4.010 11.485 1.00 82.44 108 PRO A N 1
ATOM 815 C CA . PRO A 1 108 ? -18.706 -2.972 10.624 1.00 82.44 108 PRO A CA 1
ATOM 816 C C . PRO A 1 108 ? -19.394 -3.571 9.402 1.00 82.44 108 PRO A C 1
ATOM 818 O O . PRO A 1 108 ? -18.883 -4.502 8.759 1.00 82.44 108 PRO A O 1
ATOM 821 N N . SER A 1 109 ? -20.543 -2.985 9.068 1.00 80.62 109 SER A N 1
ATOM 822 C CA . SER A 1 109 ? -21.333 -3.316 7.886 1.00 80.62 109 SER A CA 1
ATOM 823 C C . SER A 1 109 ? -20.571 -2.997 6.592 1.00 80.62 109 SER A C 1
ATOM 825 O O . SER A 1 109 ? -19.621 -2.209 6.570 1.00 80.62 109 SER A O 1
ATOM 827 N N . ARG A 1 110 ? -20.983 -3.607 5.472 1.00 75.56 110 ARG A N 1
ATOM 828 C CA . ARG A 1 110 ? -20.322 -3.401 4.168 1.00 75.56 110 ARG A CA 1
ATOM 829 C C . ARG A 1 110 ? -20.339 -1.937 3.717 1.00 75.56 110 ARG A C 1
ATOM 831 O O . ARG A 1 110 ? -19.349 -1.471 3.166 1.00 75.56 110 ARG A O 1
ATOM 838 N N . SER A 1 111 ? -21.434 -1.218 3.972 1.00 77.94 111 SER A N 1
ATOM 839 C CA . SER A 1 111 ? -21.559 0.209 3.652 1.00 77.94 111 SER A CA 1
ATOM 840 C C . SER A 1 111 ? -20.641 1.072 4.518 1.0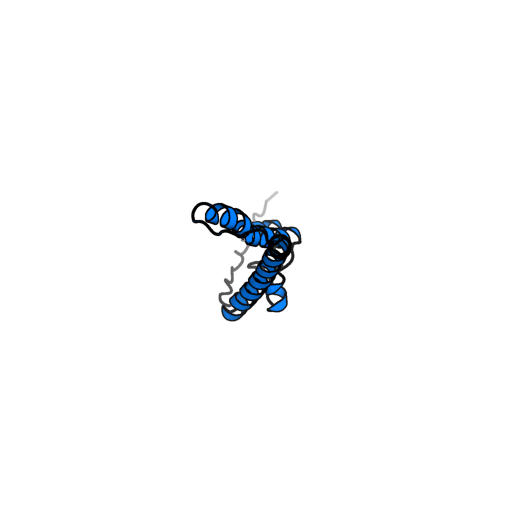0 77.94 111 SER A C 1
ATOM 842 O O . SER A 1 111 ? -19.972 1.956 3.992 1.00 77.94 111 SER A O 1
ATOM 844 N N . SER A 1 112 ? -20.535 0.767 5.814 1.00 77.69 112 SER A N 1
ATOM 845 C CA . SER A 1 112 ? -19.633 1.471 6.734 1.00 77.69 112 SER A CA 1
ATOM 846 C C . SER A 1 112 ? -18.157 1.260 6.359 1.00 77.69 112 SER A C 1
ATOM 848 O O . SER A 1 112 ? -17.367 2.200 6.359 1.00 77.69 112 SER A O 1
ATOM 850 N N . ARG A 1 113 ? -17.781 0.059 5.884 1.00 78.19 113 ARG A N 1
ATOM 851 C CA . ARG A 1 113 ? -16.418 -0.207 5.374 1.00 78.19 113 ARG A CA 1
ATOM 852 C C . ARG A 1 113 ? -16.044 0.601 4.126 1.00 78.19 113 ARG A C 1
ATOM 854 O O . ARG A 1 113 ? -14.853 0.754 3.870 1.00 78.19 113 ARG A O 1
ATOM 861 N N . TYR A 1 114 ? -17.014 1.079 3.344 1.00 73.88 114 TYR A N 1
ATOM 862 C CA . TYR A 1 114 ? -16.747 1.917 2.170 1.00 73.88 114 TYR A CA 1
ATOM 863 C C . TYR A 1 114 ? -16.390 3.360 2.551 1.00 73.88 114 TYR A C 1
ATOM 865 O O . TYR A 1 114 ? -15.662 4.018 1.819 1.00 73.88 114 TYR A O 1
ATOM 873 N N . GLN A 1 115 ? -16.844 3.841 3.711 1.00 75.94 115 GLN A N 1
ATOM 874 C CA . GLN A 1 115 ? -16.582 5.200 4.206 1.00 75.94 115 GLN A CA 1
ATOM 875 C C . GLN A 1 115 ? -15.181 5.362 4.836 1.00 75.94 115 GLN A C 1
ATOM 877 O O . GLN A 1 115 ? -14.945 6.314 5.576 1.00 75.94 115 GLN A O 1
ATOM 882 N N . ARG A 1 116 ? -14.274 4.411 4.578 1.00 65.81 116 ARG A N 1
ATOM 883 C CA . ARG A 1 116 ? -12.953 4.290 5.204 1.00 65.81 116 ARG A CA 1
ATOM 884 C C . ARG A 1 116 ? -11.882 5.147 4.537 1.00 65.81 116 ARG A C 1
ATOM 886 O O . ARG A 1 116 ? -11.850 5.181 3.289 1.00 65.81 116 ARG A O 1
#

Sequence (116 aa):
MDFDGGGAVIARPQSSIICDAPVAPVRLRIEAAAIDTAIIAVGCTFALLPFLLAHAPLFLDRHRLPFFALAVLPVPLLYKLLWTFVGRDTTGMRCAGLRLIDFDGNPPSRSSRYQR

Foldseek 3Di:
DDDPCPPPPPPDPPPPQPPVDPDPDPVLVVQLVVVLVVVLVVVVCVVCVVCVVVVPDPDPDPVCVVVVCVVSVCSSVVLLVVCLVVLADHPSCVVSVHADADSVRHRDDSVRSVVD

Radius of gyration: 24.15 Å; chains: 1; bounding box: 79×24×53 Å

Secondary structure (DSSP, 8-state):
----------PPP-----TT--PPPHHHHHHHHHHHHHHHHHHHHHHHHHHHHTT------TTTHHHHHHHHTHHHHHHHHHHHHHTS--HHHHHTT-----TTSSPPPHHHHHT-

pLDDT: mean 82.51, std 12.73, range [43.28, 96.06]